Protein AF-A0A822EQW3-F1 (afdb_monomer_lite)

Sequence (182 aa):
MASSMRPFSIVTDPGFKHILQECLTIGREFRAQGELLIDDLLPSDRTVRNEVDRAAEQGRNILKTKLIAAAEDYRLSISPDICVRRTELTPTKTETTTITTRTLTQASPELSDEEEELRNAAETDDSSDEETDADDEEVDYTAATADDIPVSAKAILDVIKNCKSLVKYVKKANLNRQLQLE

Foldseek 3Di:
DPPDPDDPCLCVDPVSVVVVVVVVVVCVVCVVVDDDDPVVVDDDPVVVVVVVVVVVVVVVVVVVVVVVVVVVVVNDDDDDDDDDDDDPDDDDDDDDDDDDDPDPPPDDDDDDDDDDDDDDDDDDDDDDDDDDDDPPDPDDPPDDDPPPQPPVVVVVVVVVVVVVVVVVVVVVVVVVVVVVVD

pLDDT: mean 71.59, std 20.81, range [31.91, 97.69]

Structure (mmCIF, N/CA/C/O backbone):
data_AF-A0A822EQW3-F1
#
_entry.id   AF-A0A822EQW3-F1
#
loop_
_atom_site.group_PDB
_atom_site.id
_atom_site.type_symbol
_atom_site.label_atom_id
_atom_site.label_alt_id
_atom_site.label_comp_id
_atom_site.label_asym_id
_atom_site.label_entity_id
_atom_site.label_seq_id
_atom_site.pdbx_PDB_ins_code
_atom_site.Cartn_x
_atom_site.Cartn_y
_atom_site.Cartn_z
_atom_site.occupancy
_atom_site.B_iso_or_equiv
_atom_site.auth_seq_id
_atom_site.auth_comp_id
_atom_site.auth_asym_id
_atom_site.auth_atom_id
_atom_site.pdbx_PDB_model_num
ATOM 1 N N . MET A 1 1 ? -27.784 -3.720 11.754 1.00 48.78 1 MET A N 1
ATOM 2 C CA . MET A 1 1 ? -27.482 -3.304 10.365 1.00 48.78 1 MET A CA 1
ATOM 3 C C . MET A 1 1 ? -25.974 -3.159 10.233 1.00 48.78 1 MET A C 1
ATOM 5 O O . MET A 1 1 ? -25.370 -2.607 11.143 1.00 48.78 1 MET A O 1
ATOM 9 N N . ALA A 1 2 ? -25.356 -3.694 9.177 1.00 56.91 2 ALA A N 1
ATOM 10 C CA . ALA A 1 2 ? -23.924 -3.500 8.942 1.00 56.91 2 ALA A CA 1
ATOM 11 C C . ALA A 1 2 ? -23.671 -2.027 8.568 1.00 56.91 2 ALA A C 1
ATOM 13 O O . ALA A 1 2 ? -24.219 -1.549 7.582 1.00 56.91 2 ALA A O 1
ATOM 14 N N . SER A 1 3 ? -22.897 -1.311 9.389 1.00 79.19 3 SER A N 1
ATOM 15 C CA . SER A 1 3 ? -22.692 0.147 9.285 1.00 79.19 3 SER A CA 1
ATOM 16 C C . SER A 1 3 ? -21.808 0.555 8.097 1.00 79.19 3 SER A C 1
ATOM 18 O O . SER A 1 3 ? -21.983 1.613 7.501 1.00 79.19 3 SER A O 1
ATOM 20 N N . SER A 1 4 ? -20.885 -0.316 7.692 1.00 77.38 4 SER A N 1
ATOM 21 C CA . SER A 1 4 ? -19.992 -0.090 6.559 1.00 77.38 4 SER A CA 1
ATOM 22 C C . SER A 1 4 ? -20.259 -1.188 5.537 1.00 77.38 4 SER A C 1
ATOM 24 O O . SER A 1 4 ? -20.055 -2.361 5.840 1.00 77.38 4 SER A O 1
ATOM 26 N N . MET A 1 5 ? -20.758 -0.835 4.352 1.00 91.75 5 MET A N 1
ATOM 27 C CA . MET A 1 5 ? -21.042 -1.756 3.236 1.00 91.75 5 MET A CA 1
ATOM 28 C C . MET A 1 5 ? -19.743 -2.308 2.615 1.00 91.75 5 MET A C 1
ATOM 30 O O . MET A 1 5 ? -19.477 -2.143 1.427 1.00 91.75 5 MET A O 1
ATOM 34 N N . ARG A 1 6 ? -18.875 -2.903 3.438 1.00 90.69 6 ARG A N 1
ATOM 35 C CA . ARG A 1 6 ? -17.579 -3.451 3.036 1.00 90.69 6 ARG A CA 1
ATOM 36 C C . ARG A 1 6 ? -17.733 -4.916 2.635 1.00 90.69 6 ARG A C 1
ATOM 38 O O . ARG A 1 6 ? -18.542 -5.627 3.233 1.00 90.69 6 ARG A O 1
ATOM 45 N N . PRO A 1 7 ? -16.950 -5.389 1.654 1.00 93.56 7 PRO A N 1
ATOM 46 C CA . PRO A 1 7 ? -16.948 -6.799 1.304 1.00 93.56 7 PRO A CA 1
ATOM 47 C C . PRO A 1 7 ? -16.382 -7.630 2.460 1.00 93.56 7 PRO A C 1
ATOM 49 O O . PRO A 1 7 ? -15.436 -7.217 3.130 1.00 93.56 7 PRO A O 1
ATOM 52 N N . PHE A 1 8 ? -16.906 -8.841 2.648 1.00 91.81 8 PHE A N 1
ATOM 53 C CA . PHE A 1 8 ? -16.420 -9.761 3.682 1.00 91.81 8 PHE A CA 1
ATOM 54 C C . PHE A 1 8 ? -14.956 -10.176 3.490 1.00 91.81 8 PHE A C 1
ATOM 56 O O . PHE A 1 8 ? -14.317 -10.603 4.442 1.00 91.81 8 PHE A O 1
ATOM 63 N N . SER A 1 9 ? -14.392 -10.025 2.289 1.00 94.19 9 SER A N 1
ATOM 64 C CA . SER A 1 9 ? -12.984 -10.340 2.029 1.00 94.19 9 SER A CA 1
ATOM 65 C C . SER A 1 9 ? -12.009 -9.454 2.810 1.00 94.19 9 SER A C 1
ATOM 67 O O . SER A 1 9 ? -10.891 -9.894 3.080 1.00 94.19 9 SER A O 1
ATOM 69 N N . ILE A 1 10 ? -12.418 -8.250 3.235 1.00 93.94 10 ILE A N 1
ATOM 70 C CA . ILE A 1 10 ? -11.516 -7.290 3.889 1.00 93.94 10 ILE A CA 1
ATOM 71 C C . ILE A 1 10 ? -10.889 -7.838 5.177 1.00 93.94 10 ILE A C 1
ATOM 73 O O . ILE A 1 10 ? -9.727 -7.571 5.449 1.00 93.94 10 ILE A O 1
ATOM 77 N N . VAL A 1 11 ? -11.607 -8.672 5.940 1.00 92.75 11 VAL A N 1
ATOM 78 C CA . VAL A 1 11 ? -11.089 -9.222 7.208 1.00 92.75 11 VAL A CA 1
ATOM 79 C C . VAL A 1 11 ? -10.017 -10.296 7.004 1.00 92.75 11 VAL A C 1
ATOM 81 O O . VAL A 1 11 ? -9.278 -10.632 7.928 1.00 92.75 11 VAL A O 1
ATOM 84 N N . THR A 1 12 ? -9.933 -10.859 5.798 1.00 94.25 12 THR A N 1
ATOM 85 C CA . THR A 1 12 ? -8.918 -11.863 5.453 1.00 94.25 12 THR A CA 1
ATOM 86 C C . THR A 1 12 ? -7.643 -11.247 4.891 1.00 94.25 12 THR A C 1
ATOM 88 O O . THR A 1 12 ? -6.616 -11.931 4.870 1.00 94.25 12 THR A O 1
ATOM 91 N N . ASP A 1 13 ? -7.701 -9.974 4.493 1.00 96.50 13 ASP A N 1
ATOM 92 C CA . ASP A 1 13 ? -6.604 -9.257 3.859 1.00 96.50 13 ASP A CA 1
ATOM 93 C C . ASP A 1 13 ? -5.391 -9.117 4.805 1.00 96.50 13 ASP A C 1
ATOM 95 O O . ASP A 1 13 ? -5.563 -8.779 5.984 1.00 96.50 13 ASP A O 1
ATOM 99 N N . PRO A 1 14 ? -4.158 -9.378 4.331 1.00 96.06 14 PRO A N 1
ATOM 100 C CA . PRO A 1 14 ? -2.956 -9.231 5.149 1.00 96.06 14 PRO A CA 1
ATOM 101 C C . PRO A 1 14 ? -2.753 -7.813 5.696 1.00 96.06 14 PRO A C 1
ATOM 103 O O . PRO A 1 14 ? -2.336 -7.668 6.846 1.00 96.06 14 PRO A O 1
ATOM 106 N N . GLY A 1 15 ? -3.078 -6.779 4.915 1.00 94.88 15 GLY A N 1
ATOM 107 C CA . GLY A 1 15 ? -2.950 -5.384 5.334 1.00 94.88 15 GLY A CA 1
ATOM 108 C C . GLY A 1 15 ? -3.904 -5.047 6.476 1.00 94.88 15 GLY A C 1
ATOM 109 O O . GLY A 1 15 ? -3.498 -4.437 7.463 1.00 94.88 15 GLY A O 1
ATOM 110 N N . PHE A 1 16 ? -5.147 -5.531 6.410 1.00 94.44 16 PHE A N 1
ATOM 111 C CA . PHE A 1 16 ? -6.104 -5.361 7.508 1.00 94.44 16 PHE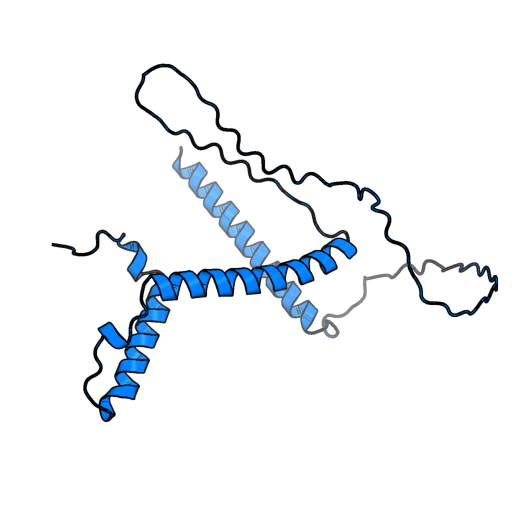 A CA 1
ATOM 112 C C . PHE A 1 16 ? -5.626 -6.033 8.804 1.00 94.44 16 PHE A C 1
ATOM 114 O O . PHE A 1 16 ? -5.708 -5.439 9.880 1.00 94.44 16 PHE A O 1
ATOM 121 N N . LYS A 1 17 ? -5.083 -7.256 8.714 1.00 95.12 17 LYS A N 1
ATOM 122 C CA . LYS A 1 17 ? -4.538 -7.975 9.880 1.00 95.12 17 LYS A CA 1
ATOM 123 C C . LYS A 1 17 ? -3.358 -7.243 10.514 1.00 95.12 17 LYS A C 1
ATOM 125 O O . LYS A 1 17 ? -3.279 -7.200 11.739 1.00 95.12 17 LYS A O 1
ATOM 130 N N . HIS A 1 18 ? -2.478 -6.668 9.695 1.00 96.38 18 HIS A N 1
ATOM 131 C CA . HIS A 1 18 ? -1.344 -5.881 10.174 1.00 96.38 18 HIS A CA 1
ATOM 132 C C . HIS A 1 18 ? -1.810 -4.671 10.987 1.00 96.38 18 HIS A C 1
ATOM 134 O O . HIS A 1 18 ? -1.413 -4.519 12.139 1.00 96.38 18 HIS A O 1
ATOM 140 N N . ILE A 1 19 ? -2.721 -3.870 10.426 1.00 93.88 19 ILE A N 1
ATOM 141 C CA . ILE A 1 19 ? -3.269 -2.685 11.103 1.00 93.88 19 ILE A CA 1
ATOM 142 C C . ILE A 1 19 ? -3.962 -3.085 12.411 1.00 93.88 19 ILE A C 1
ATOM 144 O O . ILE A 1 19 ? -3.749 -2.462 13.447 1.00 93.88 19 ILE A O 1
ATOM 148 N N . LEU A 1 20 ? -4.751 -4.165 12.401 1.00 93.19 20 LEU A N 1
ATOM 149 C CA . LEU A 1 20 ? -5.410 -4.656 13.613 1.00 93.19 20 LEU A CA 1
ATOM 150 C C . LEU A 1 20 ? -4.395 -5.045 14.700 1.00 93.19 20 LEU A C 1
ATOM 152 O O . LEU A 1 20 ? -4.595 -4.736 15.875 1.00 93.19 20 LEU A O 1
ATOM 156 N N . GLN A 1 21 ? -3.307 -5.713 14.318 1.00 95.31 21 GLN A N 1
ATOM 157 C CA . GLN A 1 21 ? -2.242 -6.094 15.241 1.00 95.31 21 GLN A CA 1
ATOM 158 C C . GLN A 1 21 ? -1.506 -4.873 15.811 1.00 95.31 21 GLN A C 1
ATOM 160 O O . GLN A 1 21 ? -1.193 -4.861 17.005 1.00 95.31 21 GLN A O 1
ATOM 165 N N . GLU A 1 22 ? -1.267 -3.840 15.006 1.00 93.38 22 GLU A N 1
ATOM 166 C CA . GLU A 1 22 ? -0.699 -2.574 15.481 1.00 93.38 22 GLU A CA 1
ATOM 167 C C . GLU A 1 22 ? -1.630 -1.885 16.476 1.00 93.38 22 GLU A C 1
ATOM 169 O O . GLU A 1 22 ? -1.194 -1.552 17.576 1.00 93.38 22 GLU A O 1
ATOM 174 N N . CYS A 1 23 ? -2.925 -1.767 16.168 1.00 90.62 23 CYS A N 1
ATOM 175 C CA . CYS A 1 23 ? -3.899 -1.195 17.100 1.00 90.62 23 CYS A CA 1
ATOM 176 C C . CYS A 1 23 ? -3.923 -1.947 18.442 1.00 90.62 23 CYS A C 1
ATOM 178 O O . CYS A 1 23 ? -3.964 -1.324 19.503 1.00 90.62 23 CYS A O 1
ATOM 180 N N . LEU A 1 24 ? -3.860 -3.284 18.417 1.00 90.75 24 LEU A N 1
ATOM 181 C CA . LEU A 1 24 ? -3.784 -4.102 19.634 1.00 90.75 24 LEU A CA 1
ATOM 182 C C . LEU A 1 24 ? -2.475 -3.892 20.406 1.00 90.75 24 LEU A C 1
ATOM 184 O O . LEU A 1 24 ? -2.478 -3.902 21.639 1.00 90.75 24 LEU A O 1
ATOM 188 N N . THR A 1 25 ? -1.364 -3.705 19.695 1.00 92.81 25 THR A N 1
ATOM 189 C CA . THR A 1 25 ? -0.048 -3.446 20.294 1.00 92.81 25 THR A CA 1
ATOM 190 C C . THR A 1 25 ? -0.038 -2.088 20.988 1.00 92.81 25 THR A C 1
ATOM 192 O O . THR A 1 25 ? 0.289 -2.019 22.172 1.00 92.81 25 THR A O 1
ATOM 195 N N . ILE A 1 26 ? -0.529 -1.046 20.313 1.00 90.50 26 ILE A N 1
ATOM 196 C CA . ILE A 1 26 ? -0.694 0.298 20.880 1.00 90.50 26 ILE A CA 1
ATOM 197 C C . ILE A 1 26 ? -1.615 0.242 22.104 1.00 90.50 26 ILE A C 1
ATOM 199 O O . ILE A 1 26 ? -1.251 0.699 23.183 1.00 90.50 26 ILE A O 1
ATOM 203 N N . GLY A 1 27 ? -2.776 -0.410 21.998 1.00 88.81 27 GLY A N 1
ATOM 204 C CA . GLY A 1 27 ? -3.690 -0.557 23.135 1.00 88.81 27 GLY A CA 1
ATOM 205 C C . GLY A 1 27 ? -3.058 -1.266 24.342 1.00 88.81 27 GLY A C 1
ATOM 206 O O . GLY A 1 27 ? -3.362 -0.939 25.491 1.00 88.81 27 GLY A O 1
ATOM 207 N N . ARG A 1 28 ? -2.145 -2.218 24.111 1.00 89.00 28 ARG A N 1
ATOM 208 C CA . ARG A 1 28 ? -1.388 -2.884 25.179 1.00 89.00 28 ARG A CA 1
ATOM 209 C C . ARG A 1 28 ? -0.364 -1.951 25.827 1.00 89.00 28 ARG A C 1
ATOM 211 O O . ARG A 1 28 ? -0.227 -1.995 27.048 1.00 89.00 28 ARG A O 1
ATOM 218 N N . GLU A 1 29 ? 0.352 -1.154 25.043 1.00 89.31 29 GLU A N 1
ATOM 219 C CA . GLU A 1 29 ? 1.382 -0.229 25.535 1.00 89.31 29 GLU A CA 1
ATOM 220 C C . GLU A 1 29 ? 0.779 0.919 26.351 1.00 89.31 29 GLU A C 1
ATOM 222 O O . GLU A 1 29 ? 1.257 1.233 27.442 1.00 89.31 29 GLU A O 1
ATOM 227 N N . PHE A 1 30 ? -0.334 1.477 25.879 1.00 87.12 30 PHE A N 1
ATOM 228 C CA . PHE A 1 30 ? -0.989 2.623 26.511 1.00 87.12 30 PHE A CA 1
ATOM 229 C C . PHE A 1 30 ? -1.902 2.247 27.688 1.00 87.12 30 PHE A C 1
ATOM 231 O O . PHE A 1 30 ? -2.335 3.127 28.430 1.00 87.12 30 PHE A O 1
ATOM 238 N N . ARG A 1 31 ? -2.124 0.948 27.953 1.00 79.50 31 ARG A N 1
ATOM 239 C CA . ARG A 1 31 ? -2.942 0.460 29.084 1.00 79.50 31 ARG A CA 1
ATOM 240 C C . ARG A 1 31 ? -2.514 1.041 30.441 1.00 79.50 31 ARG A C 1
ATOM 242 O O . ARG A 1 31 ? -3.352 1.189 31.324 1.00 79.50 31 ARG A O 1
ATOM 249 N N . ALA A 1 32 ? -1.227 1.331 30.628 1.00 75.69 32 ALA A N 1
ATOM 250 C CA . ALA A 1 32 ? -0.702 1.874 31.882 1.00 75.69 32 ALA A CA 1
ATOM 251 C C . ALA A 1 32 ? -0.814 3.409 31.996 1.00 75.69 32 ALA A C 1
ATOM 253 O O . ALA A 1 32 ? -0.630 3.943 33.087 1.00 75.69 32 ALA A O 1
ATOM 254 N N . GLN A 1 33 ? -1.076 4.114 30.891 1.00 78.56 33 GLN A N 1
ATOM 255 C CA . GLN A 1 33 ? -0.937 5.573 30.787 1.00 78.56 33 GLN A CA 1
ATOM 256 C C . GLN A 1 33 ? -2.276 6.325 30.809 1.00 78.56 33 GLN A C 1
ATOM 258 O O . GLN A 1 33 ? -2.278 7.536 31.013 1.00 78.56 33 GLN A O 1
ATOM 263 N N . GLY A 1 34 ? -3.405 5.629 30.652 1.00 79.12 34 GLY A N 1
ATOM 264 C CA . GLY A 1 34 ? -4.741 6.220 30.730 1.00 79.12 34 GLY A CA 1
ATOM 265 C C . GLY A 1 34 ? -5.689 5.695 29.655 1.00 79.12 34 GLY A C 1
ATOM 266 O O . GLY A 1 34 ? -5.400 4.715 28.971 1.00 79.12 34 GLY A O 1
ATOM 267 N N . GLU A 1 35 ? -6.847 6.342 29.535 1.00 80.25 35 GLU A N 1
ATOM 268 C CA . GLU A 1 35 ? -7.840 6.041 28.505 1.00 80.25 35 GLU A CA 1
ATOM 269 C C . GLU A 1 35 ? -7.406 6.662 27.168 1.00 80.25 35 GLU A C 1
ATOM 271 O O . GLU A 1 35 ? -7.167 7.865 27.082 1.00 80.25 35 GLU A O 1
ATOM 276 N N . LEU A 1 36 ? -7.264 5.829 26.135 1.00 83.00 36 LEU A N 1
ATOM 277 C CA . LEU A 1 36 ? -6.900 6.254 24.785 1.00 83.00 36 LEU A CA 1
ATOM 278 C C . LEU A 1 36 ? -8.177 6.442 23.958 1.00 83.00 36 LEU A C 1
ATOM 280 O O . LEU A 1 36 ? -8.929 5.484 23.757 1.00 83.00 36 LEU A O 1
ATOM 284 N N . LEU A 1 37 ? -8.413 7.655 23.458 1.00 85.94 37 LEU A N 1
ATOM 285 C CA . LEU A 1 37 ? -9.518 7.924 22.541 1.00 85.94 37 LEU A CA 1
ATOM 286 C C . LEU A 1 37 ? -9.179 7.381 21.148 1.00 85.94 37 LEU A C 1
ATOM 288 O O . LEU A 1 37 ? -8.127 7.675 20.584 1.00 85.94 37 LEU A O 1
ATOM 292 N N . ILE A 1 38 ? -10.085 6.579 20.584 1.00 82.88 38 ILE A N 1
ATOM 293 C CA . ILE A 1 38 ? -9.901 5.955 19.262 1.00 82.88 38 ILE A CA 1
ATOM 294 C C . ILE A 1 38 ? -9.811 7.019 18.160 1.00 82.88 38 ILE A C 1
ATOM 296 O O . ILE A 1 38 ? -9.043 6.855 17.213 1.00 82.88 38 ILE A O 1
ATOM 300 N N . ASP A 1 39 ? -10.558 8.112 18.307 1.00 85.19 39 ASP A N 1
ATOM 301 C CA . ASP A 1 39 ? -10.596 9.201 17.329 1.00 85.19 39 ASP A CA 1
ATOM 302 C C . ASP A 1 39 ? -9.256 9.946 17.225 1.00 85.19 39 ASP A C 1
ATOM 304 O O . ASP A 1 39 ? -8.921 10.447 16.155 1.00 85.19 39 ASP A O 1
ATOM 308 N N . ASP A 1 40 ? -8.459 9.956 18.299 1.00 84.44 40 ASP A N 1
ATOM 309 C CA . ASP A 1 40 ? -7.116 10.550 18.306 1.00 84.44 40 ASP A CA 1
ATOM 310 C C . ASP A 1 40 ? -6.052 9.585 17.763 1.00 84.44 40 ASP A C 1
ATOM 312 O O . ASP A 1 40 ? -4.972 10.003 17.342 1.00 84.44 40 ASP A O 1
ATOM 316 N N . LEU A 1 41 ? -6.345 8.281 17.774 1.00 86.75 41 LEU A N 1
ATOM 317 C CA . LEU A 1 41 ? -5.438 7.245 17.294 1.00 86.75 41 LEU A CA 1
ATOM 318 C C . LEU A 1 41 ? -5.490 7.099 15.770 1.00 86.75 41 LEU A C 1
ATOM 320 O O . LEU A 1 41 ? -4.469 6.825 15.133 1.00 86.75 41 LEU A O 1
ATOM 324 N N . LEU A 1 42 ? -6.682 7.220 15.184 1.00 89.19 42 LEU A N 1
ATOM 325 C CA . LEU A 1 42 ? -6.873 6.978 13.761 1.00 89.19 42 LEU A CA 1
ATOM 326 C C . LEU A 1 42 ? -6.628 8.257 12.951 1.00 89.19 42 LEU A C 1
ATOM 328 O O . LEU A 1 42 ? -7.256 9.285 13.198 1.00 89.19 42 LEU A O 1
ATOM 332 N N . PRO A 1 43 ? -5.749 8.217 11.935 1.00 92.38 43 PRO A N 1
ATOM 333 C CA . PRO A 1 43 ? -5.530 9.370 11.081 1.00 92.38 43 PRO A CA 1
ATOM 334 C C . PRO A 1 43 ? -6.781 9.684 10.255 1.00 92.38 43 PRO A C 1
ATOM 336 O O . PRO A 1 43 ? -7.514 8.794 9.823 1.00 92.38 43 PRO A O 1
ATOM 339 N N . SER A 1 44 ? -6.976 10.968 9.954 1.00 94.56 44 SER A N 1
ATOM 340 C CA . SER A 1 44 ? -8.022 11.390 9.022 1.00 94.56 44 SER A CA 1
ATOM 341 C C . SER A 1 44 ? -7.784 10.835 7.610 1.00 94.56 44 SER A C 1
ATOM 343 O O . SER A 1 44 ? -6.637 10.668 7.184 1.00 94.56 44 SER A O 1
ATOM 34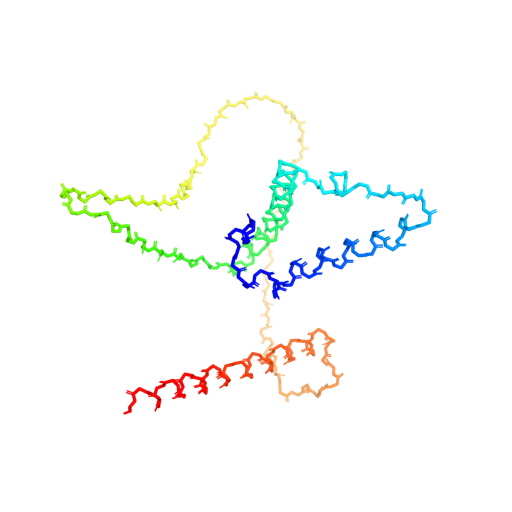5 N N . ASP A 1 45 ? -8.856 10.664 6.832 1.00 94.25 45 ASP A N 1
ATOM 346 C CA . ASP A 1 45 ? -8.788 10.227 5.426 1.00 94.25 45 ASP A CA 1
ATOM 347 C C . ASP A 1 45 ? -7.825 11.075 4.582 1.00 94.25 45 ASP A C 1
ATOM 349 O O . ASP A 1 45 ? -7.127 10.569 3.699 1.00 94.25 45 ASP A O 1
ATOM 353 N N . ARG A 1 46 ? -7.767 12.385 4.857 1.00 96.56 46 ARG A N 1
ATOM 354 C CA . ARG A 1 46 ? -6.860 13.310 4.170 1.00 96.56 46 ARG A CA 1
ATOM 355 C C . ARG A 1 46 ? -5.402 12.992 4.486 1.00 96.56 46 ARG A C 1
ATOM 357 O O . ARG A 1 46 ? -4.574 12.999 3.581 1.00 96.56 46 ARG A O 1
ATOM 364 N N . THR A 1 47 ? -5.100 12.708 5.749 1.00 96.38 47 THR A N 1
ATOM 365 C CA . THR A 1 47 ? -3.752 12.337 6.190 1.00 96.38 47 THR A CA 1
ATOM 366 C C . THR A 1 47 ? -3.313 11.034 5.530 1.00 96.38 47 THR A C 1
ATOM 368 O O . THR A 1 47 ? -2.223 10.984 4.968 1.00 96.38 47 THR A O 1
ATOM 371 N N . VAL A 1 48 ? -4.185 10.018 5.516 1.00 96.06 48 VAL A N 1
ATOM 372 C CA . VAL A 1 48 ? -3.896 8.729 4.866 1.00 96.06 48 VAL A CA 1
ATOM 373 C C . VAL A 1 48 ? -3.623 8.917 3.375 1.00 96.06 48 VAL A C 1
ATOM 375 O O . VAL A 1 48 ? -2.637 8.394 2.867 1.00 96.06 48 VAL A O 1
ATOM 378 N N . ARG A 1 49 ? -4.452 9.697 2.669 1.00 96.81 49 ARG A N 1
ATOM 379 C CA . ARG A 1 49 ? -4.257 9.953 1.234 1.00 96.81 49 ARG A CA 1
ATOM 380 C C . ARG A 1 49 ? -2.919 10.628 0.948 1.00 96.81 49 ARG A C 1
ATOM 382 O O . ARG A 1 49 ? -2.174 10.145 0.104 1.00 96.81 49 ARG A O 1
ATOM 389 N N . ASN A 1 50 ? -2.610 11.700 1.675 1.00 97.56 50 ASN A N 1
ATOM 390 C CA . ASN A 1 50 ? -1.356 12.427 1.497 1.00 97.56 50 ASN A CA 1
ATOM 391 C C . ASN A 1 50 ? -0.141 11.521 1.736 1.00 97.56 50 ASN A C 1
ATOM 393 O O . ASN A 1 50 ? 0.846 11.609 1.009 1.00 97.56 50 ASN A O 1
ATOM 397 N N . GLU A 1 51 ? -0.214 10.648 2.742 1.00 96.88 51 GLU A N 1
ATOM 398 C CA . GLU A 1 51 ? 0.873 9.723 3.048 1.00 96.88 51 GLU A CA 1
ATOM 399 C C . GLU A 1 51 ? 1.044 8.657 1.963 1.00 96.88 51 GLU A C 1
ATOM 401 O O . GLU A 1 51 ? 2.167 8.374 1.549 1.00 96.88 51 GLU A O 1
ATOM 406 N N . VAL A 1 52 ? -0.060 8.118 1.439 1.00 96.94 52 VAL A N 1
ATOM 407 C CA . VAL A 1 52 ? -0.032 7.181 0.308 1.00 96.94 52 VAL A CA 1
ATOM 408 C C . VAL A 1 52 ? 0.570 7.838 -0.934 1.00 96.94 52 VAL A C 1
ATOM 410 O O . VAL A 1 52 ? 1.419 7.229 -1.585 1.00 96.94 52 VAL A O 1
ATOM 413 N N . ASP A 1 53 ? 0.188 9.077 -1.247 1.00 97.12 53 ASP A N 1
ATOM 414 C CA . ASP A 1 53 ? 0.730 9.812 -2.395 1.00 97.12 53 ASP A CA 1
ATOM 415 C C . ASP A 1 53 ? 2.237 10.061 -2.239 1.00 97.12 53 ASP A C 1
ATOM 417 O O . ASP A 1 53 ? 3.012 9.816 -3.170 1.00 97.12 53 ASP A O 1
ATOM 421 N N . ARG A 1 54 ? 2.665 10.463 -1.036 1.00 97.69 54 ARG A N 1
ATOM 422 C CA . ARG A 1 54 ? 4.077 10.665 -0.693 1.00 97.69 54 ARG A CA 1
ATOM 423 C C . ARG A 1 54 ? 4.883 9.372 -0.822 1.00 97.69 54 ARG A C 1
ATOM 425 O O . ARG A 1 54 ? 5.930 9.364 -1.471 1.00 97.69 54 ARG A O 1
ATOM 432 N N . ALA A 1 55 ? 4.398 8.274 -0.244 1.00 96.56 55 ALA A N 1
ATOM 433 C CA . ALA A 1 55 ? 5.051 6.970 -0.321 1.00 96.56 55 ALA A CA 1
ATOM 434 C C . ALA A 1 55 ? 5.114 6.453 -1.769 1.00 96.56 55 ALA A C 1
ATOM 436 O O . ALA A 1 55 ? 6.140 5.921 -2.202 1.00 96.56 55 ALA A O 1
ATOM 437 N N . ALA A 1 56 ? 4.050 6.660 -2.551 1.00 96.88 56 ALA A N 1
ATOM 438 C CA . ALA A 1 56 ? 4.024 6.307 -3.965 1.00 96.88 56 ALA A CA 1
ATOM 439 C C . ALA A 1 56 ? 5.058 7.109 -4.76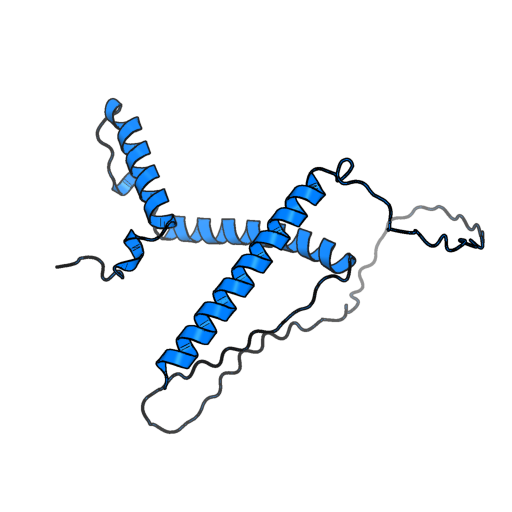7 1.00 96.88 56 ALA A C 1
ATOM 441 O O . ALA A 1 56 ? 5.737 6.547 -5.625 1.00 96.88 56 ALA A O 1
ATOM 442 N N . GLU A 1 57 ? 5.220 8.403 -4.489 1.00 97.31 57 GLU A N 1
ATOM 443 C CA . GLU A 1 57 ? 6.228 9.233 -5.145 1.00 97.31 57 GLU A CA 1
ATOM 444 C C . GLU A 1 57 ? 7.658 8.804 -4.802 1.00 97.31 57 GLU A C 1
ATOM 446 O O . GLU A 1 57 ? 8.484 8.651 -5.704 1.00 97.31 57 GLU A O 1
ATOM 451 N N . GLN A 1 58 ? 7.934 8.507 -3.531 1.00 97.00 58 GLN A N 1
ATOM 452 C CA . GLN A 1 58 ? 9.220 7.945 -3.111 1.00 97.00 58 GLN A CA 1
ATOM 453 C C . GLN A 1 58 ? 9.506 6.613 -3.816 1.00 97.00 58 GLN A C 1
ATOM 455 O O . GLN A 1 58 ? 10.591 6.422 -4.372 1.00 97.00 58 GLN A O 1
ATOM 460 N N . GLY A 1 59 ? 8.512 5.720 -3.869 1.00 96.56 59 GLY A N 1
ATOM 461 C CA . GLY A 1 59 ? 8.607 4.454 -4.592 1.00 96.56 59 GLY A CA 1
ATOM 462 C C . GLY A 1 59 ? 8.877 4.650 -6.085 1.00 96.56 59 GLY A C 1
ATOM 463 O O . GLY A 1 59 ? 9.739 3.971 -6.645 1.00 96.56 59 GLY A O 1
ATOM 464 N N . ARG A 1 60 ? 8.212 5.621 -6.728 1.00 96.00 60 ARG A N 1
ATOM 465 C CA . ARG A 1 60 ? 8.469 5.983 -8.131 1.00 96.00 60 ARG A CA 1
ATOM 466 C C . ARG A 1 60 ? 9.886 6.495 -8.340 1.00 96.00 60 ARG A C 1
ATOM 468 O O . ARG A 1 60 ? 10.504 6.105 -9.323 1.00 96.00 60 ARG A O 1
ATOM 475 N N . ASN A 1 61 ? 10.408 7.325 -7.442 1.00 95.75 61 ASN A N 1
ATOM 476 C CA . ASN A 1 61 ? 11.765 7.858 -7.564 1.00 95.75 61 ASN A CA 1
ATOM 477 C C . ASN A 1 61 ? 12.813 6.741 -7.462 1.00 95.75 61 ASN A C 1
ATOM 479 O O . ASN A 1 61 ? 13.709 6.671 -8.300 1.00 95.75 61 ASN A O 1
ATOM 483 N N . ILE A 1 62 ? 12.647 5.812 -6.513 1.00 96.06 62 ILE A N 1
ATOM 484 C CA . ILE A 1 62 ? 13.512 4.627 -6.379 1.00 96.06 62 ILE A CA 1
ATOM 485 C C . ILE A 1 62 ? 13.391 3.710 -7.603 1.00 96.06 62 ILE A C 1
ATOM 487 O O . ILE A 1 62 ? 14.379 3.145 -8.068 1.00 96.06 62 ILE A O 1
ATOM 491 N N . LEU A 1 63 ? 12.181 3.526 -8.132 1.00 94.81 63 LEU A N 1
ATOM 492 C CA . LEU A 1 63 ? 11.986 2.701 -9.318 1.00 94.81 63 LEU A CA 1
ATOM 493 C C . LEU A 1 63 ? 12.592 3.361 -10.557 1.00 94.81 63 LEU A C 1
ATOM 495 O O . LEU A 1 63 ? 13.203 2.670 -11.361 1.00 94.81 63 LEU A O 1
ATOM 499 N N . LYS A 1 64 ? 12.468 4.684 -10.694 1.00 94.44 64 LYS A N 1
ATOM 500 C CA . LYS A 1 64 ? 13.025 5.452 -11.810 1.00 94.44 64 LYS A CA 1
ATOM 501 C C . LYS A 1 64 ? 14.541 5.302 -11.873 1.00 94.44 64 LYS A C 1
ATOM 503 O O . LYS A 1 64 ? 15.056 5.030 -12.949 1.00 94.44 64 LYS A O 1
ATOM 508 N N . THR A 1 65 ? 15.242 5.413 -10.745 1.00 94.06 65 THR A N 1
ATOM 509 C CA . THR A 1 65 ? 16.704 5.233 -10.722 1.00 94.06 65 THR A CA 1
ATOM 510 C C . THR A 1 65 ? 17.107 3.814 -11.119 1.00 94.06 65 THR A C 1
ATOM 512 O O . THR A 1 65 ? 17.992 3.641 -11.950 1.00 94.06 65 THR A O 1
ATOM 515 N N . LYS A 1 66 ? 16.407 2.793 -10.609 1.00 92.25 66 LYS A N 1
ATOM 516 C CA . LYS A 1 66 ? 16.647 1.391 -10.993 1.00 92.25 66 LYS A CA 1
ATOM 517 C C . LYS A 1 66 ? 16.328 1.111 -12.460 1.00 92.25 66 LYS A C 1
ATOM 519 O O . LYS A 1 66 ? 17.018 0.322 -13.092 1.00 92.25 66 LYS A O 1
ATOM 524 N N . LEU A 1 67 ? 15.273 1.728 -12.987 1.00 89.81 67 LEU A N 1
ATOM 525 C CA . LEU A 1 67 ? 14.854 1.550 -14.372 1.00 89.81 67 LEU A CA 1
ATOM 526 C C . LEU A 1 67 ? 15.849 2.198 -15.336 1.00 89.81 67 LEU A C 1
ATOM 528 O O . LEU A 1 67 ? 16.129 1.607 -16.366 1.00 89.81 67 LEU A O 1
ATOM 532 N N . ILE A 1 68 ? 16.396 3.371 -14.994 1.00 89.56 68 ILE A N 1
ATOM 533 C CA . ILE A 1 68 ? 17.451 4.023 -15.784 1.00 89.56 68 ILE A CA 1
ATOM 534 C C . ILE A 1 68 ? 18.680 3.110 -15.864 1.00 89.56 68 ILE A C 1
ATOM 536 O O . ILE A 1 68 ? 19.103 2.783 -16.966 1.00 89.56 68 ILE A O 1
ATOM 540 N N . ALA A 1 69 ? 19.154 2.588 -14.728 1.00 88.75 69 ALA A N 1
ATOM 541 C CA . ALA A 1 69 ? 20.274 1.642 -14.711 1.00 88.75 69 ALA A CA 1
ATOM 542 C C . ALA A 1 69 ? 19.985 0.369 -15.537 1.00 88.75 69 ALA A C 1
ATOM 544 O O . ALA A 1 69 ? 20.812 -0.083 -16.316 1.00 88.75 69 ALA A O 1
ATOM 545 N N . ALA A 1 70 ? 18.776 -0.193 -15.433 1.00 88.06 70 ALA A N 1
ATOM 546 C CA . ALA A 1 70 ? 18.397 -1.375 -16.214 1.00 88.06 70 ALA A CA 1
ATOM 547 C C . ALA A 1 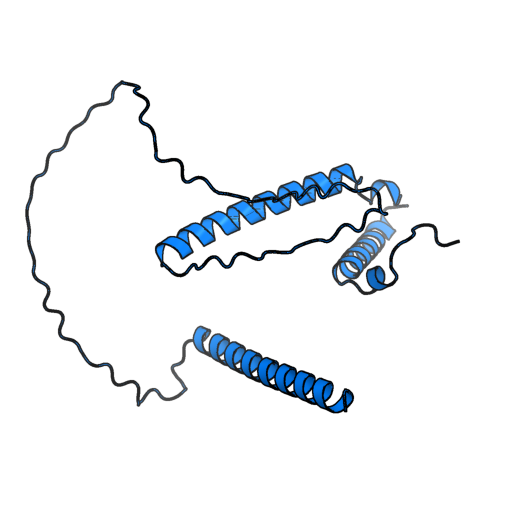70 ? 18.186 -1.090 -17.718 1.00 88.06 70 ALA A C 1
ATOM 549 O O . ALA A 1 70 ? 18.232 -2.019 -18.530 1.00 88.06 70 ALA A O 1
ATOM 550 N N . ALA A 1 71 ? 17.904 0.164 -18.088 1.00 85.38 71 ALA A N 1
ATOM 551 C CA . ALA A 1 71 ? 17.778 0.592 -19.477 1.00 85.38 71 ALA A CA 1
ATOM 552 C C . ALA A 1 71 ? 19.147 0.675 -20.160 1.00 85.38 71 ALA A C 1
ATOM 554 O O . ALA A 1 71 ? 19.259 0.263 -21.312 1.00 85.38 71 ALA A O 1
ATOM 555 N N . GLU A 1 72 ? 20.170 1.148 -19.442 1.00 85.44 72 GLU A N 1
ATOM 556 C CA . GLU A 1 72 ? 21.567 1.177 -19.904 1.00 85.44 72 GLU A CA 1
ATOM 557 C C . GLU A 1 72 ? 22.091 -0.239 -20.205 1.00 85.44 72 GLU A C 1
ATOM 559 O O . GLU A 1 72 ? 22.800 -0.442 -21.186 1.00 85.44 72 GLU A O 1
ATOM 564 N N . ASP A 1 73 ? 21.629 -1.241 -19.451 1.00 86.88 73 ASP A N 1
ATOM 565 C CA . ASP A 1 73 ? 21.944 -2.660 -19.673 1.00 86.88 73 ASP A CA 1
ATOM 566 C C . ASP A 1 73 ? 21.164 -3.311 -20.845 1.00 86.88 73 ASP A C 1
ATOM 568 O O . ASP A 1 73 ? 21.276 -4.520 -21.064 1.00 86.88 73 ASP A O 1
ATOM 572 N N . TYR A 1 74 ? 20.325 -2.562 -21.578 1.00 75.56 74 TYR A N 1
ATOM 573 C CA . TYR A 1 74 ? 19.448 -3.052 -22.662 1.00 75.56 74 TYR A CA 1
ATOM 574 C C . TYR A 1 74 ? 18.489 -4.197 -22.264 1.00 75.56 74 TYR A C 1
ATOM 576 O O . TYR A 1 74 ? 18.043 -4.983 -23.104 1.00 75.56 74 TYR A O 1
ATOM 584 N N . ARG A 1 75 ? 18.116 -4.305 -20.980 1.00 73.38 75 ARG A N 1
ATOM 585 C CA . ARG A 1 75 ? 17.296 -5.421 -20.453 1.00 73.38 75 ARG A CA 1
ATOM 586 C C . ARG A 1 75 ? 15.796 -5.147 -20.357 1.00 73.38 75 ARG A C 1
ATOM 588 O O . ARG A 1 75 ? 15.057 -5.970 -19.816 1.00 73.38 75 ARG A O 1
ATOM 595 N N . LEU A 1 76 ? 15.320 -4.009 -20.854 1.00 79.56 76 LEU A N 1
ATOM 596 C CA . LEU A 1 76 ? 13.919 -3.616 -20.714 1.00 79.56 76 LEU A CA 1
ATOM 597 C C . LEU A 1 76 ? 13.142 -3.829 -22.012 1.00 79.56 76 LEU A C 1
ATOM 599 O O . LEU A 1 76 ? 13.486 -3.295 -23.061 1.00 79.56 76 LEU A O 1
ATOM 603 N N . SER A 1 77 ? 12.034 -4.561 -21.914 1.00 75.12 77 SER A N 1
ATOM 604 C CA . SER A 1 77 ? 10.989 -4.583 -22.937 1.00 75.12 77 SER A CA 1
ATOM 605 C C . SER A 1 77 ? 9.687 -4.074 -22.326 1.00 75.12 77 SER A C 1
ATOM 607 O O . SER A 1 77 ? 9.329 -4.425 -21.200 1.00 75.12 77 SER A O 1
ATOM 609 N N . ILE A 1 78 ? 8.994 -3.198 -23.052 1.00 78.69 78 ILE A N 1
ATOM 610 C CA . ILE A 1 78 ? 7.705 -2.647 -22.633 1.00 78.69 78 ILE A CA 1
ATOM 611 C C . ILE A 1 78 ? 6.616 -3.493 -23.289 1.00 78.69 78 ILE A C 1
ATOM 613 O O . ILE A 1 78 ? 6.527 -3.545 -24.513 1.00 78.69 78 ILE A O 1
ATOM 617 N N . SER A 1 79 ? 5.779 -4.145 -22.480 1.00 74.19 79 SER A N 1
ATOM 618 C CA . SER A 1 79 ? 4.576 -4.823 -22.963 1.00 74.19 79 SER A CA 1
ATOM 619 C C . SER A 1 79 ? 3.354 -3.951 -22.660 1.00 74.19 79 SER A C 1
ATOM 621 O O . SER A 1 79 ? 3.080 -3.689 -21.487 1.00 74.19 79 SER A O 1
ATOM 623 N N . PRO A 1 80 ? 2.650 -3.426 -23.677 1.00 74.31 80 PRO A N 1
ATOM 624 C CA . PRO A 1 80 ? 1.452 -2.634 -23.447 1.00 74.31 80 PRO A CA 1
ATOM 625 C C . PRO A 1 80 ? 0.266 -3.538 -23.083 1.00 74.31 80 PRO A C 1
ATOM 627 O O . PRO A 1 80 ? -0.180 -4.343 -23.897 1.00 74.31 80 PRO A O 1
ATOM 630 N N . ASP A 1 81 ? -0.300 -3.346 -21.891 1.00 70.00 81 ASP A N 1
ATOM 631 C CA . ASP A 1 81 ? -1.586 -3.940 -21.511 1.00 70.00 81 ASP A CA 1
ATOM 632 C C . ASP A 1 81 ? -2.744 -3.048 -21.987 1.00 70.00 81 ASP A C 1
ATOM 634 O O . ASP A 1 81 ? -2.957 -1.944 -21.479 1.00 70.00 81 ASP A O 1
ATOM 638 N N . ILE A 1 82 ? -3.526 -3.533 -22.957 1.00 75.38 82 ILE A N 1
ATOM 639 C CA . ILE A 1 82 ? -4.731 -2.853 -23.452 1.00 75.38 82 ILE A CA 1
ATOM 640 C C . ILE A 1 82 ? -5.963 -3.533 -22.853 1.00 75.38 82 ILE A C 1
ATOM 642 O O . ILE A 1 82 ? -6.268 -4.684 -23.161 1.00 75.38 82 ILE A O 1
ATOM 646 N N . CYS A 1 83 ? -6.712 -2.806 -22.023 1.00 63.59 83 CYS A N 1
ATOM 647 C CA . CYS A 1 83 ? -7.972 -3.277 -21.453 1.00 63.59 83 CYS A CA 1
ATOM 648 C C . CYS A 1 83 ? -9.145 -2.451 -21.997 1.00 63.59 83 CYS A C 1
ATOM 650 O O . CYS A 1 83 ? -9.253 -1.255 -21.724 1.00 63.59 83 CYS A O 1
ATOM 652 N N . VAL A 1 84 ? -10.042 -3.090 -22.754 1.00 74.50 84 VAL A N 1
ATOM 653 C CA . VAL A 1 84 ? -11.278 -2.467 -23.251 1.00 74.50 84 VAL A CA 1
ATOM 654 C C . VAL A 1 84 ? -12.374 -2.648 -22.206 1.00 74.50 84 VAL A C 1
ATOM 656 O O . VAL A 1 84 ? -12.842 -3.761 -21.970 1.00 74.50 84 VAL A O 1
ATOM 659 N N . ARG A 1 85 ? -12.816 -1.552 -21.582 1.00 70.00 85 ARG A N 1
ATOM 660 C CA . ARG A 1 85 ? -13.982 -1.571 -20.690 1.00 70.00 85 ARG A CA 1
ATOM 661 C C . ARG A 1 85 ? -15.236 -1.243 -21.491 1.00 70.00 85 ARG A C 1
ATOM 663 O O . ARG A 1 85 ? -15.375 -0.129 -21.983 1.00 70.00 85 ARG A O 1
ATOM 670 N N . ARG A 1 86 ? -16.162 -2.198 -21.602 1.00 68.25 86 ARG A N 1
ATOM 671 C CA . ARG A 1 86 ? -17.513 -1.919 -22.103 1.00 68.25 86 ARG A CA 1
ATOM 672 C C . ARG A 1 86 ? -18.336 -1.315 -20.975 1.00 68.25 86 ARG A C 1
ATOM 674 O O . ARG A 1 86 ? -18.721 -2.009 -20.040 1.00 68.25 86 ARG A O 1
ATOM 681 N N . THR A 1 87 ? -18.593 -0.019 -21.057 1.00 59.47 87 THR A N 1
ATOM 682 C CA . THR A 1 87 ? -19.690 0.606 -20.321 1.00 59.47 87 THR A CA 1
ATOM 683 C C . THR A 1 87 ? -20.970 0.364 -21.102 1.00 59.47 87 THR A C 1
ATOM 685 O O . THR A 1 87 ? -21.228 1.032 -22.100 1.00 59.47 87 THR A O 1
ATOM 688 N N . GLU A 1 88 ? -2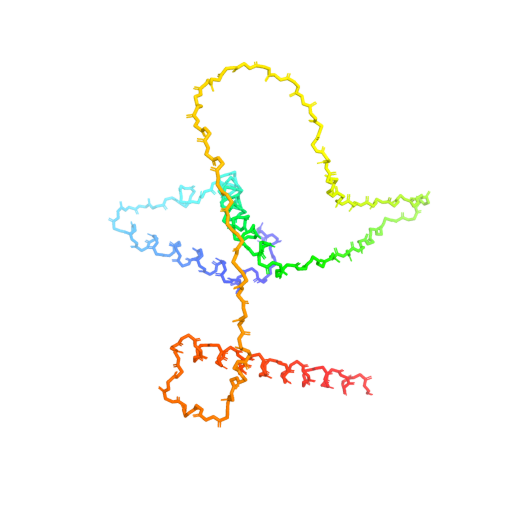1.759 -0.613 -20.666 1.00 48.59 88 GLU A N 1
ATOM 689 C CA . GLU A 1 88 ? -23.139 -0.763 -21.120 1.00 48.59 88 GLU A CA 1
ATOM 690 C C . GLU A 1 88 ? -23.963 0.382 -20.521 1.00 48.59 88 GLU A C 1
ATOM 692 O O . GLU A 1 88 ? -24.475 0.300 -19.407 1.00 48.59 88 GLU A O 1
ATOM 697 N N . LEU A 1 89 ? -24.035 1.496 -21.247 1.00 48.69 89 LEU A N 1
ATOM 698 C CA . LEU A 1 89 ? -25.118 2.452 -21.076 1.00 48.69 89 LEU A CA 1
ATOM 699 C C . LEU A 1 89 ? -26.318 1.924 -21.869 1.00 48.69 89 LEU A C 1
ATOM 701 O O . LEU A 1 89 ? -26.198 1.521 -23.025 1.00 48.69 89 LEU A O 1
ATOM 705 N N . THR A 1 90 ? -27.468 1.910 -21.209 1.00 47.19 90 THR A N 1
ATOM 706 C CA . THR A 1 90 ? -28.801 1.637 -21.756 1.00 47.19 90 THR A CA 1
ATOM 707 C C . THR A 1 90 ? -29.053 2.343 -23.106 1.00 47.19 90 THR A C 1
ATOM 709 O O . THR A 1 90 ? -28.473 3.395 -23.386 1.00 47.19 90 THR A O 1
ATOM 712 N N . PRO A 1 91 ? -29.911 1.787 -23.987 1.00 45.22 91 PRO A N 1
ATOM 713 C CA . PRO A 1 91 ? -29.831 2.017 -25.424 1.00 45.22 91 PRO A CA 1
ATOM 714 C C . PRO A 1 91 ? -30.445 3.362 -25.820 1.00 45.22 91 PRO A C 1
ATOM 716 O O . PRO A 1 91 ? -31.632 3.454 -26.113 1.00 45.22 91 PRO A O 1
ATOM 719 N N . THR A 1 92 ? -29.619 4.403 -25.913 1.00 38.47 92 THR A N 1
ATOM 720 C CA . THR A 1 92 ? -29.915 5.542 -26.795 1.00 38.47 92 THR A CA 1
ATOM 721 C C . THR A 1 92 ? -28.654 5.939 -27.556 1.00 38.47 92 THR A C 1
ATOM 723 O O . THR A 1 92 ? -27.900 6.820 -27.169 1.00 38.47 92 THR A O 1
ATOM 726 N N . LYS A 1 93 ? -28.407 5.175 -28.624 1.00 48.38 93 LYS A N 1
ATOM 727 C CA . LYS A 1 93 ? -27.719 5.528 -29.874 1.00 48.38 93 LYS A CA 1
ATOM 728 C C . LYS A 1 93 ? -26.836 6.793 -29.849 1.00 48.38 93 LYS A C 1
ATOM 730 O O . LYS A 1 93 ? -27.252 7.823 -30.357 1.00 48.38 93 LYS A O 1
ATOM 735 N N . THR A 1 94 ? -25.598 6.653 -29.375 1.00 40.91 94 THR A N 1
ATOM 736 C CA . THR A 1 94 ? -24.387 7.235 -29.995 1.00 40.91 94 THR A CA 1
ATOM 737 C C . THR A 1 94 ? -23.162 6.581 -29.362 1.00 40.91 94 THR A C 1
ATOM 739 O O . THR A 1 94 ? -22.942 6.698 -28.160 1.00 40.91 94 THR A O 1
ATOM 742 N N . GLU A 1 95 ? -22.395 5.839 -30.158 1.00 42.69 95 GLU A N 1
ATOM 743 C CA . GLU A 1 95 ? -21.149 5.204 -29.729 1.00 42.69 95 GLU A CA 1
ATOM 744 C C . GLU A 1 95 ? -20.052 6.271 -29.629 1.00 42.69 95 GLU A C 1
ATOM 746 O O . GLU A 1 95 ? -19.480 6.686 -30.634 1.00 42.69 95 GLU A O 1
ATOM 751 N N . THR A 1 96 ? -19.753 6.734 -28.416 1.00 45.91 96 THR A N 1
ATOM 752 C CA . THR A 1 96 ? -18.556 7.547 -28.168 1.00 45.91 96 THR A CA 1
ATOM 753 C C . THR A 1 96 ? -17.429 6.616 -27.742 1.00 45.91 96 THR A C 1
ATOM 755 O O . THR A 1 96 ? -17.417 6.097 -26.627 1.00 45.91 96 THR A O 1
ATOM 758 N N . THR A 1 97 ? -16.484 6.382 -28.651 1.00 45.09 97 THR A N 1
ATOM 759 C CA . THR A 1 97 ? -15.267 5.614 -28.371 1.00 45.09 97 THR A CA 1
ATOM 760 C C . THR A 1 97 ? -14.258 6.532 -27.686 1.00 45.09 97 THR A C 1
ATOM 762 O O . THR A 1 97 ? -13.625 7.354 -28.344 1.00 45.09 97 THR A O 1
ATOM 765 N N . THR A 1 98 ? -14.086 6.412 -26.370 1.00 47.41 98 THR A N 1
ATOM 766 C CA . THR A 1 98 ? -13.002 7.115 -25.666 1.00 47.41 98 THR A CA 1
ATOM 767 C C . THR A 1 98 ? -11.749 6.246 -25.692 1.00 47.41 98 THR A C 1
ATOM 769 O O . THR A 1 98 ? -11.599 5.321 -24.895 1.00 47.41 98 THR A O 1
ATOM 772 N N . ILE A 1 99 ? -10.853 6.530 -26.636 1.00 51.44 99 ILE A N 1
ATOM 773 C CA . ILE A 1 99 ? -9.514 5.936 -26.698 1.00 51.44 99 ILE A CA 1
ATOM 774 C C . ILE A 1 99 ? -8.600 6.765 -25.791 1.00 51.44 99 ILE A C 1
ATOM 776 O O . ILE A 1 99 ? -8.275 7.903 -26.116 1.00 51.44 99 ILE A O 1
ATOM 780 N N . THR A 1 100 ? -8.160 6.206 -24.662 1.00 43.81 100 THR A N 1
ATOM 781 C CA . THR A 1 100 ? -7.090 6.811 -23.853 1.00 43.81 100 THR A CA 1
ATOM 782 C C . THR A 1 100 ? -5.755 6.198 -24.260 1.00 43.81 100 THR A C 1
ATOM 784 O O . THR A 1 100 ? -5.271 5.254 -23.640 1.00 43.81 100 THR A O 1
ATOM 787 N N . THR A 1 101 ? -5.147 6.724 -25.320 1.00 44.44 101 THR A N 1
ATOM 788 C CA . THR A 1 101 ? -3.737 6.474 -25.646 1.00 44.44 101 THR A CA 1
ATOM 789 C C . THR A 1 101 ? -2.859 7.378 -24.786 1.00 44.44 101 THR A C 1
ATOM 791 O O . THR A 1 101 ? -2.887 8.598 -24.932 1.00 44.44 101 THR A O 1
ATOM 794 N N . ARG A 1 102 ? -2.050 6.798 -23.891 1.00 45.00 102 ARG A N 1
ATOM 795 C CA . ARG A 1 102 ? -0.875 7.492 -23.343 1.00 45.00 102 ARG A CA 1
ATOM 796 C C . ARG A 1 102 ? 0.252 7.374 -24.361 1.00 45.00 102 ARG A C 1
ATOM 798 O O . ARG A 1 102 ? 1.063 6.457 -24.299 1.00 45.00 102 ARG A O 1
ATOM 805 N N . THR A 1 103 ? 0.269 8.291 -25.316 1.00 35.16 103 THR A N 1
ATOM 806 C CA . THR A 1 103 ? 1.420 8.501 -26.191 1.00 35.16 103 THR A CA 1
ATOM 807 C C . THR A 1 103 ? 2.450 9.296 -25.392 1.00 35.16 103 THR A C 1
ATOM 809 O O . THR A 1 103 ? 2.194 10.439 -25.023 1.00 35.16 103 THR A O 1
ATOM 812 N N . LEU A 1 104 ? 3.595 8.692 -25.070 1.00 45.12 104 LEU A N 1
ATOM 813 C CA . LEU A 1 104 ? 4.777 9.457 -24.680 1.00 45.12 104 LEU A CA 1
ATOM 814 C C . LEU A 1 104 ? 5.390 9.977 -25.976 1.00 45.12 104 LEU A C 1
ATOM 816 O O . LEU A 1 104 ? 6.103 9.257 -26.669 1.00 45.12 104 LEU A O 1
ATOM 820 N N . THR A 1 105 ? 5.047 11.212 -26.330 1.00 34.28 105 THR A N 1
ATOM 821 C CA . THR A 1 105 ? 5.772 11.962 -27.349 1.00 34.28 105 THR A CA 1
ATOM 822 C C . THR A 1 105 ? 7.207 12.105 -26.847 1.00 34.28 105 THR A C 1
ATOM 824 O O . THR A 1 105 ? 7.456 12.814 -25.873 1.00 34.28 105 THR A O 1
ATOM 827 N N . GLN A 1 106 ? 8.150 11.395 -27.469 1.00 44.97 106 GLN A N 1
ATOM 828 C CA . GLN A 1 106 ? 9.556 11.776 -27.420 1.00 44.97 106 GLN A CA 1
ATOM 829 C C . GLN A 1 106 ? 9.638 13.143 -28.100 1.00 44.97 106 GLN A C 1
ATOM 831 O O . GLN A 1 106 ? 9.599 13.243 -29.324 1.00 44.97 106 GLN A O 1
ATOM 836 N N . ALA A 1 107 ? 9.638 14.206 -27.300 1.00 35.31 107 ALA A 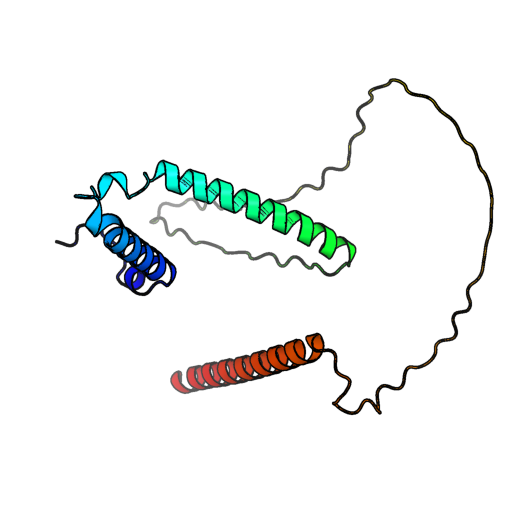N 1
ATOM 837 C CA . ALA A 1 107 ? 10.037 15.511 -27.783 1.00 35.31 107 ALA A CA 1
ATOM 838 C C . ALA A 1 107 ? 11.547 15.446 -28.039 1.00 35.31 107 ALA A C 1
ATOM 840 O O . ALA A 1 107 ? 12.330 15.241 -27.110 1.00 35.31 107 ALA A O 1
ATOM 841 N N . SER A 1 108 ? 11.928 15.573 -29.311 1.00 38.69 108 SER A N 1
ATOM 842 C CA . SER A 1 108 ? 13.261 16.023 -29.705 1.00 38.69 108 SER A CA 1
ATOM 843 C C . SER A 1 108 ? 13.612 17.302 -28.937 1.00 38.69 108 SER A C 1
ATOM 845 O O . SER A 1 108 ? 12.726 18.139 -28.745 1.00 38.69 108 SER A O 1
ATOM 847 N N . PRO A 1 109 ? 14.868 17.484 -28.503 1.00 39.50 109 PRO A N 1
ATOM 848 C CA . PRO A 1 109 ? 15.280 18.720 -27.862 1.00 39.50 109 PRO A CA 1
ATOM 849 C C . PRO A 1 109 ? 15.335 19.827 -28.920 1.00 39.50 109 PRO A C 1
ATOM 851 O O . PRO A 1 109 ? 16.195 19.811 -29.800 1.00 39.50 109 PRO A O 1
ATOM 854 N N . GLU A 1 110 ? 14.397 20.770 -28.851 1.00 31.91 110 GLU A N 1
ATOM 855 C CA . GLU A 1 110 ? 14.552 22.058 -29.518 1.00 31.91 110 GLU A CA 1
ATOM 856 C C . GLU A 1 110 ? 15.503 22.931 -28.698 1.00 31.91 110 GLU A C 1
ATOM 858 O O . GLU A 1 110 ? 15.378 23.067 -27.480 1.00 31.91 110 GLU A O 1
ATOM 863 N N . LEU A 1 111 ? 16.488 23.464 -29.415 1.00 38.09 111 LEU A N 1
ATOM 864 C CA . LEU A 1 111 ? 17.481 24.433 -28.984 1.00 38.09 111 LEU A CA 1
ATOM 865 C C . LEU A 1 111 ? 16.781 25.717 -28.516 1.00 38.09 111 LEU A C 1
ATOM 867 O O . LEU A 1 111 ? 15.996 26.292 -29.269 1.00 38.09 111 LEU A O 1
ATOM 871 N N . SER A 1 112 ? 17.100 26.187 -27.311 1.00 34.22 112 SER A N 1
ATOM 872 C CA . SER A 1 112 ? 16.878 27.580 -26.924 1.00 34.22 112 SER A CA 1
ATOM 873 C C . SER A 1 112 ? 18.210 28.208 -26.539 1.00 34.22 112 SER A C 1
ATOM 875 O O . SER A 1 112 ? 18.897 27.713 -25.643 1.00 34.22 112 SER A O 1
ATOM 877 N N . ASP A 1 113 ? 18.542 29.278 -27.251 1.00 39.47 113 ASP A N 1
ATOM 878 C CA . ASP A 1 113 ? 19.713 30.127 -27.082 1.00 39.47 113 ASP A CA 1
ATOM 879 C C . ASP A 1 113 ? 19.689 30.847 -25.730 1.00 39.47 113 ASP A C 1
ATOM 881 O O . ASP A 1 113 ? 18.813 31.680 -25.520 1.00 39.47 113 ASP A O 1
ATOM 885 N N . GLU A 1 114 ? 20.671 30.591 -24.861 1.00 43.62 114 GLU A N 1
ATOM 886 C CA . GLU A 1 114 ? 21.106 31.545 -23.832 1.00 43.62 114 GLU A CA 1
ATOM 887 C C . GLU A 1 114 ? 22.640 31.482 -23.701 1.00 43.62 114 GLU A C 1
ATOM 889 O O . GLU A 1 114 ? 23.222 30.487 -23.262 1.00 43.62 114 GLU A O 1
ATOM 894 N N . GLU A 1 115 ? 23.291 32.553 -24.162 1.00 42.03 115 GLU A N 1
ATOM 895 C CA . GLU A 1 115 ? 24.684 32.897 -23.878 1.00 42.03 115 GLU A CA 1
ATOM 896 C C . GLU A 1 115 ? 24.844 33.191 -22.374 1.00 42.03 115 GLU A C 1
ATOM 898 O O . GLU A 1 115 ? 23.998 33.862 -21.793 1.00 42.03 115 GLU A O 1
ATOM 903 N N . GLU A 1 116 ? 25.915 32.724 -21.727 1.00 44.66 116 GLU A N 1
ATOM 904 C CA . GLU A 1 116 ? 27.068 33.558 -21.331 1.00 44.66 116 GLU A CA 1
ATOM 905 C C . GLU A 1 116 ? 27.973 32.816 -20.317 1.00 44.66 116 GLU A C 1
ATOM 907 O O . GLU A 1 116 ? 27.521 32.242 -19.332 1.00 44.66 116 GLU A O 1
ATOM 912 N N . GLU A 1 117 ? 29.275 32.850 -20.617 1.00 39.59 117 GLU A N 1
ATOM 913 C CA . GLU A 1 117 ? 30.450 32.718 -19.742 1.00 39.59 117 GLU A CA 1
ATOM 914 C C . GLU A 1 117 ? 30.536 31.604 -18.673 1.00 39.59 117 GLU A C 1
ATOM 916 O O . GLU A 1 117 ? 29.941 31.655 -17.604 1.00 39.59 117 GLU A O 1
ATOM 921 N N . LEU A 1 118 ? 31.537 30.728 -18.834 1.00 38.59 118 LEU A N 1
ATOM 922 C CA . LEU A 1 118 ? 32.819 30.910 -18.134 1.00 38.59 118 LEU A CA 1
ATOM 923 C C . LEU A 1 118 ? 33.919 30.019 -18.733 1.00 38.59 118 LEU A C 1
ATOM 925 O O . LEU A 1 118 ? 33.746 28.839 -19.025 1.00 38.59 118 LEU A O 1
ATOM 929 N N . ARG A 1 119 ? 35.072 30.656 -18.927 1.00 42.06 119 ARG A N 1
ATOM 930 C CA . ARG A 1 119 ? 36.312 30.139 -19.511 1.00 42.06 119 ARG A CA 1
ATOM 931 C C . ARG A 1 119 ? 37.038 29.186 -18.557 1.00 42.06 119 ARG A C 1
ATOM 933 O O . ARG A 1 119 ? 37.062 29.441 -17.356 1.00 42.06 119 ARG A O 1
ATOM 940 N N . ASN A 1 120 ? 37.710 28.182 -19.127 1.00 39.97 120 ASN A N 1
ATOM 941 C CA . ASN A 1 120 ? 39.132 27.812 -18.947 1.00 39.97 120 ASN A CA 1
ATOM 942 C C . ASN A 1 120 ? 39.302 26.347 -19.399 1.00 39.97 120 ASN A C 1
ATOM 944 O O . ASN A 1 120 ? 38.753 25.439 -18.792 1.00 39.97 120 ASN A O 1
ATOM 948 N N . ALA A 1 121 ? 39.841 26.113 -20.595 1.00 42.41 121 ALA A N 1
ATOM 949 C CA . ALA A 1 121 ? 41.274 25.943 -20.860 1.00 42.41 121 ALA A CA 1
ATOM 950 C C . ALA A 1 121 ? 41.819 24.594 -20.362 1.00 42.41 121 ALA A C 1
ATOM 952 O O . ALA A 1 121 ? 42.195 24.471 -19.202 1.00 42.41 121 ALA A O 1
ATOM 953 N N . ALA A 1 122 ? 41.912 23.627 -21.274 1.00 44.91 122 ALA A N 1
ATOM 954 C CA . ALA A 1 122 ? 43.110 22.816 -21.485 1.00 44.91 122 ALA A CA 1
ATOM 955 C C . ALA A 1 122 ? 42.878 21.933 -22.715 1.00 44.91 122 ALA A C 1
ATOM 957 O O . ALA A 1 122 ? 42.108 20.978 -22.689 1.00 44.91 122 ALA A O 1
ATOM 958 N N . GLU A 1 123 ? 43.540 22.313 -23.800 1.00 52.22 123 GLU A N 1
ATOM 959 C CA . GLU A 1 123 ? 43.841 21.436 -24.919 1.00 52.22 123 GLU A CA 1
ATOM 960 C C . GLU A 1 123 ? 44.681 20.261 -24.410 1.00 52.22 123 GLU A C 1
ATOM 962 O O . GLU A 1 123 ? 45.620 20.446 -23.631 1.00 52.22 123 GLU A O 1
ATOM 967 N N . THR A 1 124 ? 44.361 19.053 -24.854 1.00 46.34 124 THR A N 1
ATOM 968 C CA . THR A 1 124 ? 45.361 18.006 -25.081 1.00 46.34 124 THR A CA 1
ATOM 969 C C . THR A 1 124 ? 44.779 17.023 -26.084 1.00 46.34 124 THR A C 1
ATOM 971 O O . THR A 1 124 ? 44.017 16.117 -25.765 1.00 46.34 124 THR A O 1
ATOM 974 N N . ASP A 1 125 ? 45.089 17.334 -27.335 1.00 45.25 125 ASP A N 1
ATOM 975 C CA . ASP A 1 125 ? 45.399 16.381 -28.387 1.00 45.25 125 ASP A CA 1
ATOM 976 C C . ASP A 1 125 ? 46.376 15.330 -27.832 1.00 45.25 125 ASP A C 1
ATOM 978 O O . ASP A 1 125 ? 47.470 15.696 -27.405 1.00 45.25 125 ASP A O 1
ATOM 982 N N . ASP A 1 126 ? 45.972 14.061 -27.772 1.00 42.03 126 ASP A N 1
ATOM 983 C CA . ASP A 1 126 ? 46.888 12.993 -28.161 1.00 42.03 126 ASP A CA 1
ATOM 984 C C . ASP A 1 126 ? 46.133 11.730 -28.581 1.00 42.03 126 ASP A C 1
ATOM 986 O O . ASP A 1 126 ? 45.225 11.222 -27.918 1.00 42.03 126 ASP A O 1
ATOM 990 N N . SER A 1 127 ? 46.558 11.265 -29.740 1.00 48.97 127 SER A N 1
ATOM 991 C CA . SER A 1 127 ? 46.206 10.046 -30.435 1.00 48.97 127 SER A CA 1
ATOM 992 C C . SER A 1 127 ? 46.832 8.849 -29.717 1.00 48.97 127 SER A C 1
ATOM 994 O O . SER A 1 127 ? 48.041 8.849 -29.510 1.00 48.97 127 SER A O 1
ATOM 996 N N . SER A 1 128 ? 46.087 7.764 -29.490 1.00 54.03 128 SER A N 1
ATOM 997 C CA . SER A 1 128 ? 46.690 6.440 -29.680 1.00 54.03 128 SER A CA 1
ATOM 998 C C . SER A 1 128 ? 45.653 5.356 -29.941 1.00 54.03 128 SER A C 1
ATOM 1000 O O . SER A 1 128 ? 44.728 5.129 -29.165 1.00 54.03 128 SER A O 1
ATOM 1002 N N . ASP A 1 129 ? 45.880 4.716 -31.076 1.00 51.97 129 ASP A N 1
ATOM 1003 C CA . ASP A 1 129 ? 45.276 3.523 -31.639 1.00 51.97 129 ASP A CA 1
ATOM 1004 C C . ASP A 1 129 ? 45.980 2.305 -31.006 1.00 51.97 129 ASP A C 1
ATOM 1006 O O . ASP A 1 129 ? 47.208 2.221 -31.068 1.00 51.97 129 ASP A O 1
ATOM 1010 N N . GLU A 1 130 ? 45.248 1.401 -30.351 1.00 56.31 130 GLU A N 1
ATOM 1011 C CA . GLU A 1 130 ? 45.773 0.090 -29.938 1.00 56.31 130 GLU A CA 1
ATOM 1012 C C . GLU A 1 130 ? 44.736 -1.006 -30.218 1.00 56.31 130 GLU A C 1
ATOM 1014 O O . GLU A 1 130 ? 43.724 -1.161 -29.532 1.00 56.31 130 GLU A O 1
ATOM 1019 N N . GLU A 1 131 ? 45.040 -1.768 -31.266 1.00 54.72 131 GLU A N 1
ATOM 1020 C CA . GLU A 1 131 ? 44.479 -3.069 -31.610 1.00 54.72 131 GLU A CA 1
ATOM 1021 C C . GLU A 1 131 ? 44.572 -4.024 -30.409 1.00 54.72 131 GLU A C 1
ATOM 1023 O O . GLU A 1 131 ? 45.655 -4.271 -29.872 1.00 54.72 131 GLU A O 1
ATOM 1028 N N . THR A 1 132 ? 43.440 -4.597 -30.001 1.00 46.12 132 THR A N 1
ATOM 1029 C CA . THR A 1 132 ? 43.405 -5.719 -29.055 1.00 46.12 132 THR A CA 1
ATOM 1030 C C . THR A 1 132 ? 42.820 -6.940 -29.753 1.00 46.12 132 THR A C 1
ATOM 1032 O O . THR A 1 132 ? 41.607 -7.120 -29.819 1.00 46.12 132 THR A O 1
ATOM 1035 N N . ASP A 1 133 ? 43.715 -7.790 -30.261 1.00 51.69 133 ASP A N 1
ATOM 1036 C CA . ASP A 1 133 ? 43.437 -9.203 -30.514 1.00 51.69 133 ASP A CA 1
ATOM 1037 C C . ASP A 1 133 ? 43.160 -9.869 -29.158 1.00 51.69 133 ASP A C 1
ATOM 1039 O O . ASP A 1 133 ? 44.065 -10.078 -28.347 1.00 51.69 133 ASP A O 1
ATOM 1043 N N . ALA A 1 134 ? 41.889 -10.156 -28.886 1.00 50.94 134 ALA A N 1
ATOM 1044 C CA . ALA A 1 134 ? 41.496 -11.031 -27.796 1.00 50.94 134 ALA A CA 1
ATOM 1045 C C . ALA A 1 134 ? 41.242 -12.420 -28.382 1.00 50.94 134 ALA A C 1
ATOM 1047 O O . ALA A 1 134 ? 40.230 -12.651 -29.044 1.00 50.94 134 ALA A O 1
ATOM 1048 N N . ASP A 1 135 ? 42.192 -13.321 -28.139 1.00 46.66 135 ASP A N 1
ATOM 1049 C CA . ASP A 1 135 ? 42.030 -14.756 -28.323 1.00 46.66 135 ASP A CA 1
ATOM 1050 C C . ASP A 1 135 ? 40.753 -15.233 -27.605 1.00 46.66 135 ASP A C 1
ATOM 1052 O O . ASP A 1 135 ? 40.608 -15.101 -26.386 1.00 46.66 135 ASP A O 1
ATOM 1056 N N . ASP A 1 136 ? 39.824 -15.792 -28.383 1.00 49.09 136 ASP A N 1
ATOM 1057 C CA . ASP A 1 136 ? 38.667 -16.543 -27.901 1.00 49.09 136 ASP A CA 1
ATOM 1058 C C . ASP A 1 136 ? 39.159 -17.819 -27.188 1.00 49.09 136 ASP A C 1
ATOM 1060 O O . ASP A 1 136 ? 39.333 -18.874 -27.804 1.00 49.09 136 ASP A O 1
ATOM 1064 N N . GLU A 1 137 ? 39.378 -17.750 -25.871 1.00 54.06 137 GLU A N 1
ATOM 1065 C CA . GLU A 1 137 ? 39.416 -18.959 -25.047 1.00 54.06 137 GLU A CA 1
ATOM 1066 C C . GLU A 1 137 ? 37.989 -19.491 -24.851 1.00 54.06 137 GLU A C 1
ATOM 1068 O O . GLU A 1 137 ? 37.168 -18.958 -24.100 1.00 54.06 137 GLU A O 1
ATOM 1073 N N . GLU A 1 138 ? 37.706 -20.587 -25.550 1.00 51.94 138 GLU A N 1
ATOM 1074 C CA . GLU A 1 138 ? 36.531 -21.433 -25.389 1.00 51.94 138 GLU A CA 1
ATOM 1075 C C . GLU A 1 138 ? 36.494 -22.008 -23.956 1.00 51.94 138 GLU A C 1
ATOM 1077 O O . GLU A 1 138 ? 37.170 -22.984 -23.628 1.00 51.94 138 GLU A O 1
ATOM 1082 N N . VAL A 1 139 ? 35.718 -21.381 -23.065 1.00 51.06 139 VAL A N 1
ATOM 1083 C CA . VAL A 1 139 ? 35.539 -21.856 -21.683 1.00 51.06 139 VAL A CA 1
ATOM 1084 C C . VAL A 1 139 ? 34.679 -23.127 -21.680 1.00 51.06 139 VAL A C 1
ATOM 1086 O O . VAL A 1 139 ? 33.456 -23.078 -21.827 1.00 51.06 139 VAL A O 1
ATOM 1089 N N . ASP A 1 140 ? 35.324 -24.278 -21.485 1.00 43.69 140 ASP A N 1
ATOM 1090 C CA . ASP A 1 140 ? 34.688 -25.586 -21.287 1.00 43.69 140 ASP A CA 1
ATOM 1091 C C . ASP A 1 140 ? 34.015 -25.668 -19.899 1.00 43.69 140 ASP A C 1
ATOM 1093 O O . ASP A 1 140 ? 34.662 -25.762 -18.854 1.00 43.69 140 ASP A O 1
ATOM 1097 N N . TYR A 1 141 ? 32.679 -25.634 -19.877 1.00 48.50 141 TYR A N 1
ATOM 1098 C CA . TYR A 1 141 ? 31.860 -25.647 -18.655 1.00 48.50 141 TYR A CA 1
ATOM 1099 C C . TYR A 1 141 ? 31.586 -27.047 -18.076 1.00 48.50 141 TYR A C 1
ATOM 1101 O O . TYR A 1 141 ? 30.668 -27.205 -17.263 1.00 48.50 141 TYR A O 1
ATOM 1109 N N . THR A 1 142 ? 32.320 -28.092 -18.463 1.00 54.94 142 THR A N 1
ATOM 1110 C CA . THR A 1 142 ? 31.937 -29.470 -18.097 1.00 54.94 142 THR A CA 1
ATOM 1111 C C . THR A 1 142 ? 32.556 -30.045 -16.817 1.00 54.94 142 THR A C 1
ATOM 1113 O O . THR A 1 142 ? 32.339 -31.223 -16.529 1.00 54.94 142 THR A O 1
ATOM 1116 N N . ALA A 1 143 ? 33.227 -29.252 -15.970 1.00 52.28 143 ALA A N 1
ATOM 1117 C CA . ALA A 1 143 ? 33.916 -29.811 -14.795 1.00 52.28 143 ALA A CA 1
ATOM 1118 C C . ALA A 1 143 ? 33.859 -28.997 -13.482 1.00 52.28 143 ALA A C 1
ATOM 1120 O O . ALA A 1 143 ? 34.786 -29.077 -12.681 1.00 52.28 143 ALA A O 1
ATOM 1121 N N . ALA A 1 144 ? 32.781 -28.259 -13.191 1.00 48.53 144 ALA A N 1
ATOM 1122 C CA . ALA A 1 144 ? 32.622 -27.621 -11.876 1.00 48.53 144 ALA A CA 1
ATOM 1123 C C . ALA A 1 144 ? 31.819 -28.512 -10.906 1.00 48.53 144 ALA A C 1
ATOM 1125 O O . ALA A 1 144 ? 30.590 -28.597 -10.962 1.00 48.53 144 ALA A O 1
ATOM 1126 N N . THR A 1 145 ? 32.531 -29.198 -10.010 1.00 56.94 145 THR A N 1
ATOM 1127 C CA . THR A 1 145 ? 31.977 -29.907 -8.847 1.00 56.94 145 THR A CA 1
ATOM 1128 C C . THR A 1 145 ? 31.201 -28.951 -7.934 1.00 56.94 145 THR A C 1
ATOM 1130 O O . THR A 1 145 ? 31.600 -27.810 -7.731 1.00 56.94 145 THR A O 1
ATOM 1133 N N . ALA A 1 146 ? 30.086 -29.432 -7.375 1.00 57.06 146 ALA A N 1
ATOM 1134 C CA . ALA A 1 146 ? 29.015 -28.662 -6.728 1.00 57.06 146 ALA A CA 1
ATOM 1135 C C . ALA A 1 146 ? 29.377 -27.856 -5.455 1.00 57.06 146 ALA A C 1
ATOM 1137 O O . ALA A 1 146 ? 28.471 -27.301 -4.830 1.00 57.06 146 ALA A O 1
ATOM 1138 N N . ASP A 1 147 ? 30.654 -27.772 -5.080 1.00 56.50 147 ASP A N 1
ATOM 1139 C CA . ASP A 1 147 ? 31.103 -27.171 -3.820 1.00 56.50 147 ASP A CA 1
ATOM 1140 C C . ASP A 1 147 ? 31.628 -25.726 -3.949 1.00 56.50 147 ASP A C 1
ATOM 1142 O O . ASP A 1 147 ? 31.733 -25.048 -2.932 1.00 56.50 147 ASP A O 1
ATOM 1146 N N . ASP A 1 148 ? 31.831 -25.201 -5.168 1.00 57.12 148 ASP A N 1
ATOM 1147 C CA . ASP A 1 148 ? 32.269 -23.806 -5.414 1.00 57.12 148 ASP A CA 1
ATOM 1148 C C . ASP A 1 148 ? 31.182 -22.920 -6.048 1.00 57.12 148 ASP A C 1
ATOM 1150 O O . ASP A 1 148 ? 31.434 -21.970 -6.791 1.00 57.12 148 ASP A O 1
ATOM 1154 N N . ILE A 1 149 ? 29.917 -23.215 -5.751 1.00 56.59 149 ILE A N 1
ATOM 1155 C CA . ILE A 1 149 ? 28.802 -22.371 -6.179 1.00 56.59 149 ILE A CA 1
ATOM 1156 C C . ILE A 1 149 ? 28.671 -21.210 -5.175 1.00 56.59 149 ILE A C 1
ATOM 1158 O O . ILE A 1 149 ? 28.349 -21.463 -4.008 1.00 56.59 149 ILE A O 1
ATOM 1162 N N . PRO A 1 150 ? 28.869 -19.935 -5.581 1.00 67.06 150 PRO A N 1
ATOM 1163 C CA . PRO A 1 150 ? 28.718 -18.796 -4.680 1.00 67.06 150 PRO A CA 1
ATOM 1164 C C . PRO A 1 150 ? 27.322 -18.810 -4.049 1.00 67.06 150 PRO A C 1
ATOM 1166 O O . PRO A 1 150 ? 26.343 -19.202 -4.684 1.00 67.06 150 PRO A O 1
ATOM 1169 N N . VAL A 1 151 ? 27.201 -18.376 -2.791 1.00 65.88 151 VAL A N 1
ATOM 1170 C CA . VAL A 1 151 ? 25.945 -18.425 -2.006 1.00 65.88 151 VAL A CA 1
ATOM 1171 C C . VAL A 1 151 ? 24.749 -17.819 -2.768 1.00 65.88 151 VAL A C 1
ATOM 1173 O O . VAL A 1 151 ? 23.616 -18.284 -2.630 1.00 65.88 151 VAL A O 1
ATOM 1176 N N . SER A 1 152 ? 25.007 -16.842 -3.643 1.00 62.56 152 SER A N 1
ATOM 1177 C CA . SER A 1 152 ? 24.033 -16.248 -4.566 1.00 62.56 152 SER A CA 1
ATOM 1178 C C . SER A 1 152 ? 23.467 -17.235 -5.598 1.00 62.56 152 SER A C 1
ATOM 1180 O O . SER A 1 152 ? 22.268 -17.219 -5.872 1.00 62.56 152 SER A O 1
ATOM 1182 N N . ALA A 1 153 ? 24.278 -18.142 -6.137 1.00 67.19 153 ALA A N 1
ATOM 1183 C CA . ALA A 1 153 ? 23.855 -19.129 -7.122 1.00 67.19 153 ALA A CA 1
ATOM 1184 C C . ALA A 1 153 ? 23.022 -20.267 -6.501 1.00 67.19 153 ALA A C 1
ATOM 1186 O O . ALA A 1 153 ? 22.120 -20.787 -7.159 1.00 67.19 153 ALA A O 1
ATOM 1187 N N . LYS A 1 154 ? 23.191 -20.565 -5.205 1.00 74.06 154 LYS A N 1
ATOM 1188 C CA . LYS A 1 154 ? 22.276 -21.464 -4.474 1.00 74.06 154 LYS A CA 1
ATOM 1189 C C . LYS A 1 154 ? 20.863 -20.879 -4.364 1.00 74.06 154 LYS A C 1
ATOM 1191 O O . LYS A 1 154 ? 19.888 -21.580 -4.625 1.00 74.06 154 LYS A O 1
ATOM 1196 N N . ALA A 1 155 ? 20.754 -19.581 -4.072 1.00 74.06 155 ALA A N 1
ATOM 1197 C CA . ALA A 1 155 ? 19.467 -18.885 -4.040 1.00 74.06 155 ALA A CA 1
ATOM 1198 C C . ALA A 1 155 ? 18.788 -18.863 -5.423 1.00 74.06 155 ALA A C 1
ATOM 1200 O O . ALA A 1 155 ? 17.578 -19.069 -5.526 1.00 74.06 155 ALA A O 1
ATOM 1201 N N . ILE A 1 156 ? 19.565 -18.687 -6.497 1.00 76.44 156 ILE A N 1
ATOM 1202 C CA . ILE A 1 156 ? 19.058 -18.741 -7.877 1.00 76.44 156 ILE A CA 1
ATOM 1203 C C . ILE A 1 156 ? 18.524 -20.144 -8.214 1.00 76.44 156 ILE A C 1
ATOM 1205 O O . ILE A 1 156 ? 17.434 -20.269 -8.778 1.00 76.44 156 ILE A O 1
ATOM 1209 N N . LEU A 1 157 ? 19.234 -21.208 -7.826 1.00 82.50 157 LEU A N 1
ATOM 1210 C CA . LEU A 1 157 ? 18.784 -22.587 -8.048 1.00 82.50 157 LEU A CA 1
ATOM 1211 C C . LEU A 1 157 ? 17.481 -22.910 -7.299 1.00 82.50 157 LEU A C 1
ATOM 1213 O O . LEU A 1 157 ? 16.601 -23.576 -7.859 1.00 82.50 157 LEU A O 1
ATOM 1217 N N . ASP A 1 158 ? 17.310 -22.393 -6.082 1.00 85.50 158 ASP A N 1
ATOM 1218 C CA . ASP A 1 158 ? 16.069 -22.550 -5.317 1.00 85.50 158 ASP A CA 1
ATOM 1219 C C . ASP A 1 158 ? 14.889 -21.812 -5.969 1.00 85.50 158 ASP A C 1
ATOM 1221 O O . ASP A 1 158 ? 13.790 -22.368 -6.083 1.00 85.50 158 ASP A O 1
ATOM 1225 N N . VAL A 1 159 ? 15.112 -20.603 -6.496 1.00 86.06 159 VAL A N 1
ATOM 1226 C CA . VAL A 1 159 ? 14.095 -19.870 -7.271 1.00 86.06 159 VAL A CA 1
ATOM 1227 C C . VAL A 1 159 ? 13.696 -20.654 -8.524 1.00 86.06 159 VAL A C 1
ATOM 1229 O O . VAL A 1 159 ? 12.504 -20.860 -8.766 1.00 86.06 159 VAL A O 1
ATOM 1232 N N . ILE A 1 160 ? 14.664 -21.189 -9.276 1.00 88.69 160 ILE A N 1
ATOM 1233 C CA . ILE A 1 160 ? 14.400 -22.011 -10.470 1.00 88.69 160 ILE A CA 1
ATOM 1234 C C . ILE A 1 160 ? 13.566 -23.252 -10.110 1.00 88.69 160 ILE A C 1
ATOM 1236 O O . ILE A 1 160 ? 12.635 -23.624 -10.837 1.00 88.69 160 ILE A O 1
ATOM 1240 N N . LYS A 1 161 ? 13.856 -23.894 -8.975 1.00 90.19 161 LYS A N 1
ATOM 1241 C CA . LYS A 1 161 ? 13.110 -25.063 -8.486 1.00 90.19 161 LYS A CA 1
ATOM 1242 C C . LYS A 1 161 ? 11.665 -24.712 -8.113 1.00 90.19 161 LYS A C 1
ATOM 1244 O O . LYS A 1 161 ? 10.741 -25.469 -8.443 1.00 90.19 161 LYS A O 1
ATOM 1249 N N . ASN A 1 162 ? 11.453 -23.553 -7.496 1.00 86.75 162 ASN A N 1
ATOM 1250 C CA . ASN A 1 162 ? 10.122 -23.051 -7.155 1.00 86.75 162 ASN A CA 1
ATOM 1251 C C . ASN A 1 162 ? 9.306 -22.712 -8.411 1.00 86.75 162 ASN A C 1
ATOM 1253 O O . ASN A 1 162 ? 8.161 -23.157 -8.533 1.00 86.75 162 ASN A O 1
ATOM 1257 N N . CYS A 1 163 ? 9.909 -22.044 -9.400 1.00 85.94 163 CYS A N 1
ATOM 1258 C CA . CYS A 1 163 ? 9.264 -21.761 -10.685 1.00 85.94 163 CYS A CA 1
ATOM 1259 C C . CYS A 1 163 ? 8.832 -23.048 -11.408 1.00 85.94 163 CYS A C 1
ATOM 1261 O O . CYS A 1 163 ? 7.695 -23.147 -11.874 1.00 85.94 163 CYS A O 1
ATOM 1263 N N . LYS A 1 164 ? 9.686 -24.082 -11.440 1.00 90.00 164 LYS A N 1
ATOM 1264 C CA . LYS A 1 164 ? 9.337 -25.389 -12.033 1.00 90.00 164 LYS A CA 1
ATOM 1265 C C . LYS A 1 164 ? 8.143 -26.049 -11.336 1.00 90.00 164 LYS A C 1
ATOM 1267 O O . LYS A 1 164 ? 7.307 -26.669 -11.996 1.00 90.00 164 LYS A O 1
ATOM 1272 N N . SER A 1 165 ? 8.053 -25.918 -10.015 1.00 90.31 165 SER A N 1
ATOM 1273 C CA . SER A 1 165 ? 6.943 -26.469 -9.226 1.00 90.31 165 SER A CA 1
ATOM 1274 C C . SER A 1 165 ? 5.632 -25.730 -9.506 1.00 90.31 165 SER A C 1
ATOM 1276 O O . SER A 1 165 ? 4.597 -26.370 -9.701 1.00 90.31 165 SER A O 1
ATOM 1278 N N . LEU A 1 166 ? 5.689 -24.401 -9.634 1.00 88.06 166 LEU A N 1
ATOM 1279 C CA . LEU A 1 166 ? 4.540 -23.574 -9.996 1.00 88.06 166 LEU A CA 1
ATOM 1280 C C . LEU A 1 166 ? 4.013 -23.910 -11.398 1.00 88.06 166 LEU A C 1
ATOM 1282 O O . LEU A 1 166 ? 2.814 -24.123 -11.567 1.00 88.06 166 LEU A O 1
ATOM 1286 N N . VAL A 1 167 ? 4.898 -24.052 -12.389 1.00 90.31 167 VAL A N 1
ATOM 1287 C CA . VAL A 1 167 ? 4.510 -24.436 -13.759 1.00 90.31 167 VAL A CA 1
ATOM 1288 C C . VAL A 1 167 ? 3.818 -25.801 -13.778 1.00 90.31 167 VAL A C 1
ATOM 1290 O O . VAL A 1 167 ? 2.789 -25.965 -14.436 1.00 90.31 167 VAL A O 1
ATOM 1293 N N . LYS A 1 168 ? 4.325 -26.782 -13.017 1.00 90.88 168 LYS A N 1
ATOM 1294 C CA . LYS A 1 168 ? 3.669 -28.094 -12.879 1.00 90.88 168 LYS A CA 1
ATOM 1295 C C . LYS A 1 168 ? 2.279 -27.976 -12.256 1.00 90.88 168 LYS A C 1
ATOM 1297 O O . LYS A 1 168 ? 1.348 -28.622 -12.737 1.00 90.88 168 LYS A O 1
ATOM 1302 N N . TYR A 1 169 ? 2.133 -27.159 -11.214 1.00 89.19 169 TYR A N 1
ATOM 1303 C CA . TYR A 1 169 ? 0.845 -26.936 -10.563 1.00 89.19 169 TYR A CA 1
ATOM 1304 C C . TYR A 1 169 ? -0.167 -26.292 -11.515 1.00 89.19 169 TYR A C 1
ATOM 1306 O O . TYR A 1 169 ? -1.267 -26.815 -11.674 1.00 89.19 169 TYR A O 1
ATOM 1314 N N . VAL A 1 170 ? 0.224 -25.224 -12.216 1.00 85.69 170 VAL A N 1
ATOM 1315 C CA . VAL A 1 170 ? -0.632 -24.537 -13.195 1.00 85.69 170 VAL A CA 1
ATOM 1316 C C . VAL A 1 170 ? -1.037 -25.481 -14.324 1.00 85.69 170 VAL A C 1
ATOM 1318 O O . VAL A 1 170 ? -2.211 -25.536 -14.683 1.00 85.69 170 VAL A O 1
ATOM 1321 N N . LYS A 1 171 ? -0.104 -26.293 -14.839 1.00 87.69 171 LYS A N 1
ATOM 1322 C CA . LYS A 1 171 ? -0.406 -27.292 -15.874 1.00 87.69 171 LYS A CA 1
ATOM 1323 C C . LYS A 1 171 ? -1.421 -28.328 -15.383 1.00 87.69 171 LYS A C 1
ATOM 1325 O O . LYS A 1 171 ? -2.353 -28.654 -16.112 1.00 87.69 171 LYS A O 1
ATOM 1330 N N . LYS A 1 172 ? -1.284 -28.802 -14.140 1.00 85.38 172 LYS A N 1
ATOM 1331 C CA . LYS A 1 172 ? -2.228 -29.748 -13.523 1.00 85.38 172 LYS A CA 1
ATOM 1332 C C . LYS A 1 172 ? -3.599 -29.116 -13.263 1.00 85.38 172 LYS A C 1
ATOM 1334 O O . LYS A 1 172 ? -4.615 -29.750 -13.522 1.00 85.38 172 LYS A O 1
ATOM 1339 N N . ALA A 1 173 ? -3.636 -27.875 -12.786 1.00 82.19 173 ALA A N 1
ATOM 1340 C CA . ALA A 1 173 ? -4.877 -27.142 -12.554 1.00 82.19 173 ALA A CA 1
ATOM 1341 C C . ALA A 1 173 ? -5.630 -26.870 -13.866 1.00 82.19 173 ALA A C 1
ATOM 1343 O O . ALA A 1 173 ? -6.847 -27.023 -13.917 1.00 82.19 173 ALA A O 1
ATOM 1344 N N . ASN A 1 174 ? -4.909 -26.530 -14.938 1.00 79.31 174 ASN A N 1
ATOM 1345 C CA . ASN A 1 174 ? -5.500 -26.307 -16.255 1.00 79.31 174 ASN A CA 1
ATOM 1346 C C . ASN A 1 174 ? -6.036 -27.616 -16.864 1.00 79.31 174 ASN A C 1
ATOM 1348 O O . ASN A 1 174 ? -7.160 -27.649 -17.351 1.00 79.31 174 ASN A O 1
ATOM 1352 N N . LEU A 1 175 ? -5.291 -28.720 -16.731 1.00 77.06 175 LEU A N 1
ATOM 1353 C CA . LEU A 1 175 ? -5.752 -30.043 -17.165 1.00 77.06 175 LEU A CA 1
ATOM 1354 C C . LEU A 1 175 ? -7.017 -30.488 -16.409 1.00 77.06 175 LEU A C 1
ATOM 1356 O O . LEU A 1 175 ? -7.976 -30.945 -17.021 1.00 77.06 175 LEU A O 1
ATOM 1360 N N . ASN A 1 176 ? -7.060 -30.288 -15.089 1.00 73.19 176 ASN A N 1
ATOM 1361 C CA . ASN A 1 176 ? -8.251 -30.587 -14.288 1.00 73.19 176 ASN A CA 1
ATOM 1362 C C . ASN A 1 176 ? -9.453 -29.713 -14.669 1.00 73.19 176 ASN A C 1
ATOM 1364 O O . ASN A 1 176 ? -10.584 -30.179 -14.600 1.00 73.19 176 ASN A O 1
ATOM 1368 N N . ARG A 1 177 ? -9.223 -28.460 -15.076 1.00 73.56 177 ARG A N 1
ATOM 1369 C CA . ARG A 1 177 ? -10.288 -27.572 -15.555 1.00 73.56 177 ARG A CA 1
ATOM 1370 C C . ARG A 1 177 ? -10.845 -28.025 -16.906 1.00 73.56 177 ARG A C 1
ATOM 1372 O O . ARG A 1 177 ? -12.041 -27.894 -17.122 1.00 73.56 177 ARG A O 1
ATOM 1379 N N . GLN A 1 178 ? -10.001 -28.560 -17.790 1.00 67.81 178 GLN A N 1
ATOM 1380 C CA . GLN A 1 178 ? -10.433 -29.120 -19.075 1.00 67.81 178 GLN A CA 1
ATOM 1381 C C . GLN A 1 178 ? -11.261 -30.400 -18.889 1.00 67.81 178 GLN A C 1
ATOM 1383 O O . GLN A 1 178 ? -12.292 -30.542 -19.528 1.00 67.81 178 GLN A O 1
ATOM 1388 N N . LEU A 1 179 ? -10.875 -31.270 -17.950 1.00 63.16 179 LEU A N 1
ATOM 1389 C CA . LEU A 1 179 ? -11.598 -32.513 -17.638 1.00 63.16 179 LEU A CA 1
ATOM 1390 C C . LEU A 1 179 ? -12.933 -32.309 -16.895 1.00 63.16 179 LEU A C 1
ATOM 1392 O O . LEU A 1 179 ? -13.711 -33.245 -16.792 1.00 63.16 179 LEU A O 1
ATOM 1396 N N . GLN A 1 180 ? -13.192 -31.121 -16.337 1.00 65.12 180 GLN A N 1
ATOM 1397 C CA . GLN A 1 180 ? -14.472 -30.773 -15.692 1.00 65.12 180 GLN A CA 1
ATOM 1398 C C . GLN A 1 180 ? -15.477 -30.114 -16.652 1.00 65.12 180 GLN A C 1
ATOM 1400 O O . GLN A 1 180 ? -16.574 -29.751 -16.229 1.00 65.12 180 GLN A O 1
ATOM 1405 N N . LEU A 1 181 ? -15.079 -29.893 -17.909 1.00 56.94 181 LEU A N 1
ATOM 1406 C CA . LEU A 1 181 ? -15.908 -29.299 -18.961 1.00 56.94 181 LEU A CA 1
ATOM 1407 C C . LEU A 1 181 ? -16.411 -30.334 -19.987 1.00 56.94 181 LEU A C 1
ATOM 1409 O O . LEU A 1 181 ? -17.145 -29.948 -20.895 1.00 56.94 181 LEU A O 1
ATOM 1413 N N . GLU A 1 182 ? -16.043 -31.610 -19.828 1.00 47.00 182 GLU A N 1
ATOM 1414 C CA . GLU A 1 182 ? -16.647 -32.774 -20.504 1.00 47.00 182 GLU A CA 1
ATOM 1415 C C . GLU A 1 182 ? -17.655 -33.466 -19.577 1.00 47.00 182 GLU A C 1
ATOM 1417 O O . GLU A 1 182 ? -18.700 -33.922 -20.095 1.00 47.00 182 GLU A O 1
#

Radius of gyration: 30.2 Å; chains: 1; bounding box: 77×66×64 Å

Secondary structure (DSSP, 8-state):
--SS---GGGGG-HHHHHHHHHHHHHHHHHTTT-PPPHHHHSPPHHHHHHHHHHHHHHHHHHHHHHHHHHHHTT----------------S-S------------------------------------------------S---TT---HHHHHHHHHHHHHHHHHHHHHHHHHHHHHT--